Protein AF-A0A819UYT9-F1 (afdb_monomer)

Mean predicted aligned error: 10.1 Å

Structure (mmCIF, N/CA/C/O backbone):
data_AF-A0A819UYT9-F1
#
_entry.id   AF-A0A819UYT9-F1
#
loop_
_atom_site.group_PDB
_atom_site.id
_atom_site.type_symbol
_atom_site.label_atom_id
_atom_site.label_alt_id
_atom_site.label_comp_id
_atom_site.label_asym_id
_atom_site.label_entity_id
_atom_site.label_seq_id
_atom_site.pdbx_PDB_ins_code
_atom_site.Cartn_x
_atom_site.Cartn_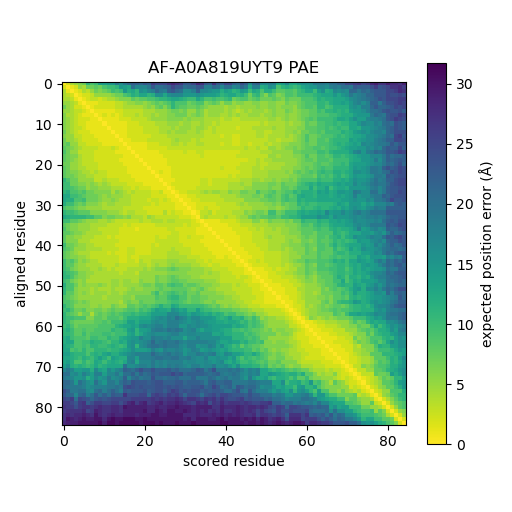y
_atom_site.Cartn_z
_atom_site.occupancy
_atom_site.B_iso_or_equiv
_atom_site.auth_seq_id
_atom_site.auth_comp_id
_atom_site.auth_asym_id
_atom_site.auth_atom_id
_atom_site.pdbx_PDB_model_num
ATOM 1 N N . MET A 1 1 ? -22.618 10.625 5.899 1.00 55.25 1 MET A N 1
ATOM 2 C CA . MET A 1 1 ? -21.838 9.395 5.614 1.00 55.25 1 MET A CA 1
ATOM 3 C C . MET A 1 1 ? -20.841 9.560 4.462 1.00 55.25 1 MET A C 1
ATOM 5 O O . MET A 1 1 ? -19.712 9.126 4.626 1.00 55.25 1 MET A O 1
ATOM 9 N N . PHE A 1 2 ? -21.177 10.232 3.350 1.00 58.91 2 PHE A N 1
ATOM 10 C CA . PHE A 1 2 ? -20.283 10.359 2.179 1.00 58.91 2 PHE A CA 1
ATOM 11 C C . PHE A 1 2 ? -18.912 11.015 2.466 1.00 58.91 2 PHE A C 1
ATOM 13 O O . PHE A 1 2 ? -17.881 10.500 2.043 1.00 58.91 2 PHE A O 1
ATOM 20 N N . LEU A 1 3 ? -18.859 12.075 3.289 1.00 65.44 3 LEU A N 1
ATOM 21 C CA . LEU A 1 3 ? -17.598 12.749 3.660 1.00 65.44 3 LEU A CA 1
ATOM 22 C C . LEU A 1 3 ? -16.577 11.847 4.386 1.00 65.44 3 LEU A C 1
ATOM 24 O O . LEU A 1 3 ? -15.390 12.168 4.449 1.00 65.44 3 LEU A O 1
ATOM 28 N N . GLN A 1 4 ? -17.016 10.721 4.959 1.00 66.81 4 GLN A N 1
ATOM 29 C CA . GLN A 1 4 ? -16.117 9.807 5.663 1.00 66.81 4 GLN A CA 1
ATOM 30 C C . GLN A 1 4 ? -15.295 8.933 4.706 1.00 66.81 4 GLN A C 1
ATOM 32 O O . GLN A 1 4 ? -14.195 8.539 5.090 1.00 66.81 4 GLN A O 1
ATOM 37 N N . LEU A 1 5 ? -15.790 8.701 3.482 1.00 73.69 5 LEU A N 1
ATOM 38 C CA . LEU A 1 5 ? -15.148 7.901 2.430 1.00 73.69 5 LEU A CA 1
ATOM 39 C C . LEU A 1 5 ? -14.125 8.695 1.609 1.00 73.69 5 LEU A C 1
ATOM 41 O O . LEU A 1 5 ? -13.179 8.114 1.087 1.00 73.69 5 LEU A O 1
ATOM 45 N N . VAL A 1 6 ? -14.265 10.022 1.551 1.00 79.00 6 VAL A N 1
ATOM 46 C CA . VAL A 1 6 ? -13.385 10.923 0.785 1.00 79.00 6 VAL A CA 1
ATOM 47 C C . VAL A 1 6 ? -11.881 10.668 1.013 1.00 79.00 6 VAL A C 1
ATOM 49 O O . VAL A 1 6 ? -11.157 10.487 0.040 1.00 79.00 6 VAL A O 1
ATOM 52 N N . PRO A 1 7 ? -11.367 10.566 2.249 1.00 76.69 7 PRO A N 1
ATOM 53 C CA . PRO A 1 7 ? -9.942 10.347 2.479 1.00 76.69 7 PRO A CA 1
ATOM 54 C C . PRO A 1 7 ? -9.516 8.897 2.300 1.00 76.69 7 PRO A C 1
ATOM 56 O O . PRO A 1 7 ? -8.345 8.661 2.050 1.00 76.69 7 PRO A O 1
ATOM 59 N N . ILE A 1 8 ? -10.437 7.933 2.386 1.00 80.19 8 ILE A N 1
ATOM 60 C CA . ILE A 1 8 ? -10.146 6.557 1.965 1.00 80.19 8 ILE A CA 1
ATOM 61 C C . ILE A 1 8 ? -9.878 6.562 0.455 1.00 80.19 8 ILE A C 1
ATOM 63 O O . ILE A 1 8 ? -8.911 5.953 0.010 1.00 80.19 8 ILE A O 1
ATOM 67 N N . GLY A 1 9 ? -10.661 7.334 -0.308 1.00 83.19 9 GLY A N 1
ATOM 68 C CA . GLY A 1 9 ? -10.410 7.595 -1.726 1.00 83.19 9 GLY A CA 1
ATOM 69 C C . GLY A 1 9 ? -9.069 8.289 -1.984 1.00 83.19 9 GLY A C 1
ATOM 70 O O . GLY A 1 9 ? -8.308 7.830 -2.831 1.00 83.19 9 GLY A O 1
ATOM 71 N N . PHE A 1 10 ? -8.728 9.340 -1.227 1.00 85.19 10 PHE A N 1
ATOM 72 C CA . PHE A 1 10 ? -7.424 10.010 -1.364 1.00 85.19 10 PHE A CA 1
ATOM 73 C C . PHE A 1 10 ? -6.246 9.098 -1.021 1.00 85.19 10 PHE A C 1
ATOM 75 O O . PHE A 1 10 ? -5.251 9.111 -1.736 1.00 85.19 10 PHE A O 1
ATOM 82 N N . ILE A 1 11 ? -6.356 8.293 0.037 1.00 84.81 11 ILE A N 1
ATOM 83 C CA . ILE A 1 11 ? -5.339 7.303 0.405 1.00 84.81 11 ILE A CA 1
ATOM 84 C C . ILE A 1 11 ? -5.201 6.282 -0.727 1.00 84.81 11 ILE A C 1
ATOM 86 O O . ILE A 1 11 ? -4.101 6.059 -1.221 1.00 84.81 11 ILE A O 1
ATOM 90 N N . PHE A 1 12 ? -6.310 5.722 -1.212 1.00 85.94 12 PHE A N 1
ATOM 91 C CA . PHE A 1 12 ? -6.287 4.779 -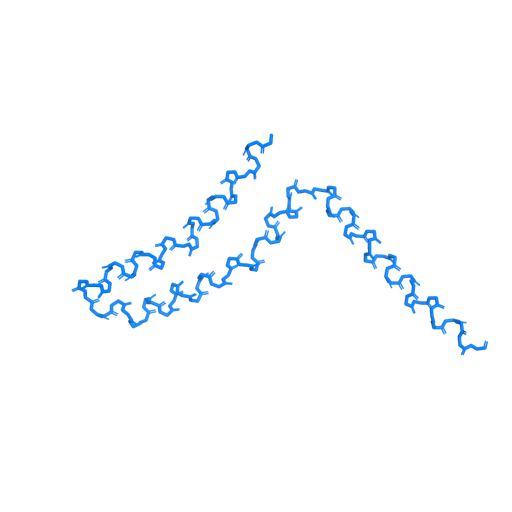2.327 1.00 85.94 12 PHE A CA 1
ATOM 92 C C . PHE A 1 12 ? -5.586 5.365 -3.562 1.00 85.94 12 PHE A C 1
ATOM 94 O O . PHE A 1 12 ? -4.689 4.732 -4.118 1.00 85.94 12 PHE A O 1
ATOM 101 N N . LEU A 1 13 ? -5.927 6.595 -3.950 1.00 88.38 13 LEU A N 1
ATOM 102 C CA . LEU A 1 13 ? -5.277 7.292 -5.060 1.00 88.38 13 LEU A CA 1
ATOM 103 C C . LEU A 1 13 ? -3.786 7.529 -4.798 1.00 88.38 13 L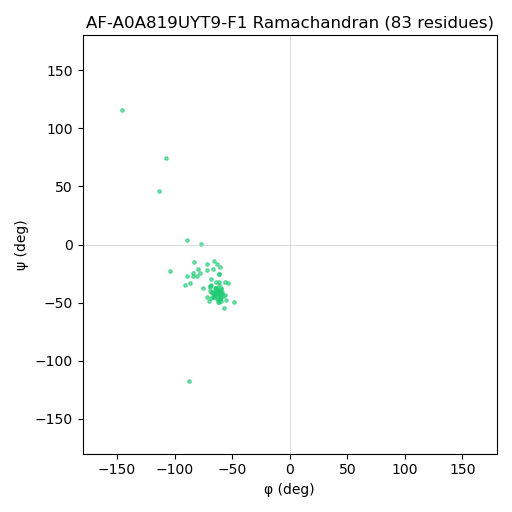EU A C 1
ATOM 105 O O . LEU A 1 13 ? -2.970 7.221 -5.661 1.00 88.38 13 LEU A O 1
ATOM 109 N N . ALA A 1 14 ? -3.418 8.012 -3.611 1.00 88.62 14 ALA A N 1
ATOM 110 C CA . ALA A 1 14 ? -2.033 8.320 -3.261 1.00 88.62 14 ALA A CA 1
ATOM 111 C C . ALA A 1 14 ? -1.113 7.094 -3.353 1.00 88.62 14 ALA A C 1
ATOM 113 O O . ALA A 1 14 ? 0.013 7.219 -3.824 1.00 88.62 14 ALA A O 1
ATOM 114 N N . PHE A 1 15 ? -1.594 5.912 -2.954 1.00 89.56 15 PHE A N 1
ATOM 115 C CA . PHE A 1 15 ? -0.802 4.678 -2.984 1.00 89.56 15 PHE A CA 1
ATOM 116 C C . PHE A 1 15 ? -0.792 3.972 -4.347 1.00 89.56 15 PHE A C 1
ATOM 118 O O . PHE A 1 15 ? 0.180 3.291 -4.661 1.00 89.56 15 PHE A O 1
ATOM 125 N N . ASN A 1 16 ? -1.829 4.138 -5.176 1.00 89.81 16 ASN A N 1
ATOM 126 C CA . ASN A 1 16 ? -1.907 3.485 -6.492 1.00 89.81 16 ASN A CA 1
ATOM 127 C C . ASN A 1 16 ? -1.314 4.333 -7.628 1.00 89.81 16 ASN A C 1
ATOM 129 O O . ASN A 1 16 ? -0.711 3.782 -8.549 1.00 89.81 16 ASN A O 1
ATOM 133 N N . MET A 1 17 ? -1.449 5.662 -7.571 1.00 92.12 17 MET A N 1
ATOM 134 C CA . MET A 1 17 ? -0.994 6.561 -8.641 1.00 92.12 17 MET A CA 1
ATOM 135 C C . MET A 1 17 ? 0.493 6.412 -8.997 1.00 92.12 17 MET A C 1
ATOM 137 O O . MET A 1 17 ? 0.790 6.339 -10.188 1.00 92.12 17 MET A O 1
ATOM 141 N N . PRO A 1 18 ? 1.436 6.301 -8.039 1.00 92.69 18 PRO A N 1
ATOM 142 C CA . PRO A 1 18 ? 2.852 6.155 -8.370 1.00 92.69 18 PRO A CA 1
ATOM 143 C C . PRO A 1 18 ? 3.144 4.908 -9.212 1.00 92.69 18 PRO A C 1
ATOM 145 O O . PRO A 1 18 ? 3.897 4.984 -10.178 1.00 92.69 18 PRO A O 1
ATOM 148 N N . LEU A 1 19 ? 2.510 3.777 -8.885 1.00 92.69 19 LEU A N 1
ATOM 149 C CA . LEU A 1 19 ? 2.691 2.521 -9.612 1.00 92.69 19 LEU A CA 1
ATOM 150 C C . LEU A 1 19 ? 2.113 2.603 -11.031 1.00 92.69 19 LEU A C 1
ATOM 152 O O . LEU A 1 19 ? 2.747 2.144 -11.978 1.00 92.69 19 LEU A O 1
ATOM 156 N N . ILE A 1 20 ? 0.946 3.237 -11.191 1.00 93.00 20 ILE A N 1
ATOM 157 C CA . ILE A 1 20 ? 0.320 3.460 -12.504 1.00 93.00 20 ILE A CA 1
ATOM 158 C C . ILE A 1 20 ? 1.216 4.348 -13.377 1.00 93.00 20 ILE A C 1
ATOM 160 O O . ILE A 1 20 ? 1.469 4.013 -14.533 1.00 93.00 20 ILE A O 1
ATOM 164 N N . ILE A 1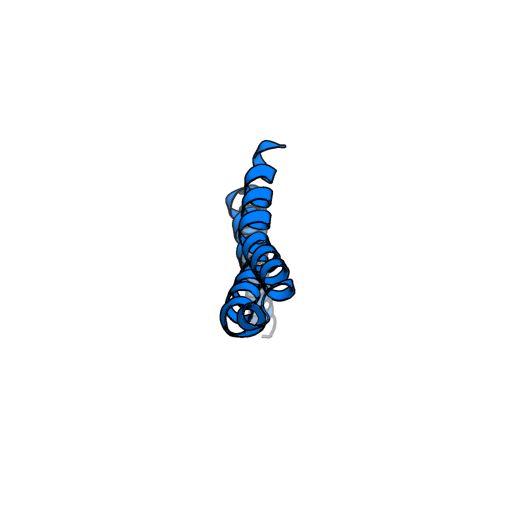 21 ? 1.731 5.451 -12.824 1.00 93.69 21 ILE A N 1
ATOM 165 C CA . ILE A 1 21 ? 2.610 6.385 -13.542 1.00 93.69 21 ILE A CA 1
ATOM 166 C C . ILE A 1 21 ? 3.893 5.679 -13.985 1.00 93.69 21 ILE A C 1
ATOM 168 O O . ILE A 1 21 ? 4.259 5.752 -15.156 1.00 93.69 21 ILE A O 1
ATOM 172 N N . VAL A 1 22 ? 4.556 4.958 -13.076 1.00 93.88 22 VAL A N 1
ATOM 173 C CA . VAL A 1 22 ? 5.780 4.214 -13.404 1.00 93.88 22 VAL A CA 1
ATOM 174 C C . VAL A 1 22 ? 5.503 3.105 -14.416 1.00 93.88 22 VAL A C 1
ATOM 176 O O . VAL A 1 22 ? 6.301 2.913 -15.327 1.00 93.88 22 VAL A O 1
ATOM 179 N N . GLY A 1 23 ? 4.360 2.421 -14.319 1.00 93.00 23 GLY A N 1
ATOM 180 C CA . GLY A 1 23 ? 3.937 1.428 -15.303 1.00 93.00 23 GLY A CA 1
ATOM 181 C C . GLY A 1 23 ? 3.778 2.022 -16.704 1.00 93.00 23 GLY A C 1
ATOM 182 O O . GLY A 1 23 ? 4.293 1.450 -17.660 1.00 93.00 23 GLY A O 1
ATOM 183 N N . MET A 1 24 ? 3.138 3.190 -16.819 1.00 95.25 24 MET A N 1
ATOM 184 C CA . MET A 1 24 ? 2.959 3.899 -18.094 1.00 95.25 24 MET A CA 1
ATOM 185 C C . MET A 1 24 ? 4.286 4.412 -18.667 1.00 95.25 24 MET A C 1
ATOM 187 O O . MET A 1 24 ? 4.527 4.291 -19.866 1.00 95.25 24 MET A O 1
ATOM 191 N N . LEU A 1 25 ? 5.175 4.939 -17.820 1.00 93.56 25 LEU A N 1
ATOM 192 C CA . LEU A 1 25 ? 6.522 5.355 -18.227 1.00 93.56 25 LEU A CA 1
ATOM 193 C C . LEU A 1 25 ? 7.410 4.160 -18.607 1.00 93.56 25 LEU A C 1
ATOM 195 O O . LEU A 1 25 ? 8.271 4.287 -19.469 1.00 93.56 25 LEU A O 1
ATOM 199 N N . GLY A 1 26 ? 7.177 2.990 -18.012 1.00 92.69 26 GLY A N 1
ATOM 200 C CA . GLY A 1 26 ? 7.847 1.739 -18.366 1.00 92.69 26 GLY A CA 1
ATOM 201 C C . GLY A 1 26 ? 7.547 1.271 -19.790 1.00 92.69 26 GLY A C 1
ATOM 202 O O . GLY A 1 26 ? 8.426 0.708 -20.441 1.00 92.69 26 GLY A O 1
ATOM 203 N N . ILE A 1 27 ? 6.344 1.562 -20.302 1.00 93.62 27 ILE A N 1
ATOM 204 C CA . ILE A 1 27 ? 5.957 1.252 -21.689 1.00 93.62 27 ILE A CA 1
ATOM 205 C C . ILE A 1 27 ? 6.806 2.060 -22.679 1.00 93.62 27 ILE A C 1
ATOM 207 O O . ILE A 1 27 ? 7.178 1.545 -23.731 1.00 93.62 27 ILE A O 1
ATOM 211 N N . THR A 1 28 ? 7.125 3.317 -22.353 1.00 94.38 28 THR A N 1
ATOM 212 C CA . THR A 1 28 ? 7.932 4.187 -23.222 1.00 94.38 28 THR A CA 1
ATOM 213 C C . THR A 1 28 ? 9.432 4.015 -23.001 1.00 94.38 28 THR A C 1
ATOM 215 O O . THR A 1 28 ? 10.205 4.141 -23.949 1.00 94.38 28 THR A O 1
ATOM 218 N N . ASN A 1 29 ? 9.863 3.718 -21.772 1.00 92.62 29 ASN A N 1
ATOM 219 C CA . ASN A 1 29 ? 11.261 3.497 -21.425 1.00 92.62 29 ASN A CA 1
ATOM 220 C C . ASN A 1 29 ? 11.401 2.431 -20.325 1.00 92.62 29 ASN A C 1
ATOM 222 O O . ASN A 1 29 ? 11.032 2.641 -19.168 1.00 92.62 29 ASN A O 1
ATOM 226 N N . SER A 1 30 ? 12.033 1.307 -20.667 1.00 92.38 30 SER A N 1
ATOM 227 C CA . SER A 1 30 ? 12.204 0.156 -19.772 1.00 92.38 30 SER A CA 1
ATOM 228 C C . SER A 1 30 ? 13.034 0.444 -18.516 1.00 92.38 30 SER A C 1
ATOM 230 O O . SER A 1 30 ? 12.925 -0.298 -17.539 1.00 92.38 30 SER A O 1
ATOM 232 N N . TRP A 1 31 ? 13.807 1.537 -18.476 1.00 92.75 31 TRP A N 1
ATOM 233 C CA . TRP A 1 31 ? 14.527 1.973 -17.274 1.00 92.75 31 TRP A CA 1
ATOM 234 C C . TRP A 1 31 ? 13.594 2.170 -16.071 1.00 92.75 31 TRP A C 1
ATOM 236 O O . TRP A 1 31 ? 13.977 1.875 -14.937 1.00 92.75 31 TRP A O 1
ATOM 246 N N . TYR A 1 32 ? 12.342 2.577 -16.299 1.00 90.94 32 TYR A N 1
ATOM 247 C CA . TYR A 1 32 ? 11.360 2.748 -15.227 1.00 90.94 32 TYR A CA 1
ATOM 248 C C . TYR A 1 32 ? 10.952 1.427 -14.551 1.00 90.94 32 TYR A C 1
ATOM 250 O O . TYR A 1 32 ? 10.563 1.458 -13.383 1.00 90.94 32 TYR A O 1
ATOM 258 N N . TYR A 1 33 ? 11.134 0.268 -15.199 1.00 92.00 33 TYR A N 1
ATOM 259 C CA . TYR A 1 33 ? 10.906 -1.053 -14.590 1.00 92.00 33 TYR A CA 1
ATOM 260 C 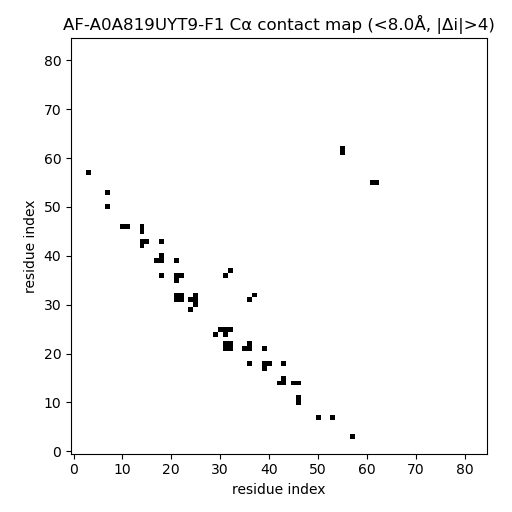C . TYR A 1 33 ? 12.020 -1.517 -13.641 1.00 92.00 33 TYR A C 1
ATOM 262 O O . TYR A 1 33 ? 11.927 -2.598 -13.064 1.00 92.00 33 TYR A O 1
ATOM 270 N N . THR A 1 34 ? 13.063 -0.708 -13.449 1.00 92.25 34 THR A N 1
ATOM 271 C CA . THR A 1 34 ? 14.143 -1.010 -12.505 1.00 92.25 34 THR A CA 1
ATOM 272 C C . THR A 1 34 ? 13.799 -0.485 -11.101 1.00 92.25 34 THR A C 1
ATOM 274 O O . THR A 1 34 ? 12.813 -0.878 -10.472 1.00 92.25 34 THR A O 1
ATOM 277 N N . THR A 1 35 ? 14.595 0.450 -10.603 1.00 90.06 35 THR A N 1
ATOM 278 C CA . THR A 1 35 ? 14.536 1.016 -9.263 1.00 90.06 35 THR A CA 1
ATOM 279 C C . THR A 1 35 ? 13.198 1.709 -8.976 1.00 90.06 35 THR A C 1
ATOM 281 O O . THR A 1 35 ? 12.630 1.528 -7.899 1.00 90.06 35 THR A O 1
ATOM 284 N N . PHE A 1 36 ? 12.643 2.455 -9.938 1.00 91.25 36 PHE A N 1
ATOM 285 C CA . PHE A 1 36 ?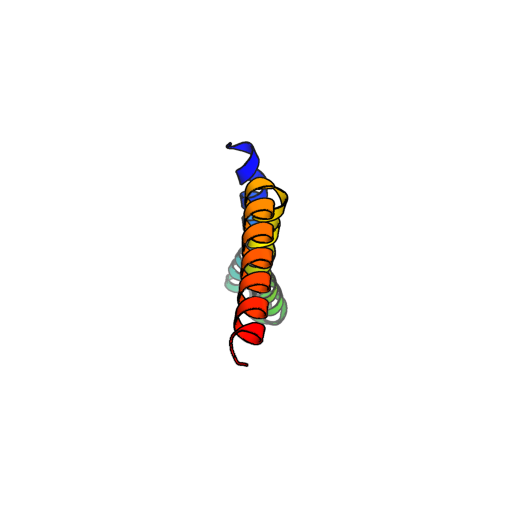 11.377 3.180 -9.749 1.00 91.25 36 PHE A CA 1
ATOM 286 C C . PHE A 1 36 ? 10.187 2.243 -9.556 1.00 91.25 36 PHE A C 1
ATOM 288 O O . PHE A 1 36 ? 9.365 2.465 -8.662 1.00 91.25 36 PHE A O 1
ATOM 295 N N . TYR A 1 37 ? 10.107 1.174 -10.348 1.00 92.56 37 TYR A N 1
ATOM 296 C CA . TYR A 1 37 ? 9.067 0.163 -10.190 1.00 92.56 37 TYR A CA 1
ATOM 297 C C . TYR A 1 37 ? 9.189 -0.548 -8.843 1.00 92.56 37 TYR A C 1
ATOM 299 O O . TYR A 1 37 ? 8.200 -0.673 -8.129 1.00 92.56 37 TYR A O 1
ATOM 307 N N . SER A 1 38 ? 10.403 -0.913 -8.423 1.00 92.50 38 SER A N 1
ATOM 308 C CA . SER A 1 38 ? 10.613 -1.538 -7.111 1.00 92.50 38 SER A CA 1
ATOM 309 C C . SER A 1 38 ? 10.164 -0.642 -5.946 1.00 92.50 38 SER A C 1
ATOM 311 O O . SER A 1 38 ? 9.519 -1.129 -5.011 1.00 92.50 38 SER A O 1
ATOM 313 N N . TYR A 1 39 ? 10.462 0.662 -5.993 1.00 92.38 39 TYR A N 1
ATOM 314 C CA . TYR A 1 39 ? 10.040 1.605 -4.952 1.00 92.38 39 TYR A CA 1
ATOM 315 C C . TYR A 1 39 ? 8.527 1.819 -4.938 1.00 92.38 39 TYR A C 1
ATOM 317 O O . TYR A 1 39 ? 7.912 1.762 -3.874 1.00 92.38 39 TYR A O 1
ATOM 325 N N . THR A 1 40 ? 7.914 2.031 -6.101 1.00 92.81 40 THR A N 1
ATOM 326 C CA . THR A 1 40 ? 6.462 2.255 -6.194 1.00 92.81 40 THR A CA 1
ATOM 327 C C . THR A 1 40 ? 5.656 1.003 -5.858 1.00 92.81 40 THR A C 1
ATOM 329 O O . THR A 1 40 ? 4.631 1.105 -5.187 1.00 92.81 40 THR A O 1
ATOM 332 N N . ASN A 1 41 ? 6.158 -0.180 -6.214 1.00 91.62 41 ASN A N 1
ATOM 333 C CA . ASN A 1 41 ? 5.578 -1.460 -5.818 1.00 91.62 41 ASN A CA 1
ATOM 334 C C . ASN A 1 41 ? 5.674 -1.674 -4.298 1.00 91.62 41 ASN A C 1
ATOM 336 O O . ASN A 1 41 ? 4.684 -2.010 -3.656 1.00 91.62 41 ASN A O 1
ATOM 340 N N . SER A 1 42 ? 6.833 -1.392 -3.692 1.00 91.31 42 SER A N 1
ATOM 341 C CA . SER A 1 42 ? 6.997 -1.442 -2.228 1.00 91.31 42 SER A CA 1
ATOM 342 C C . SER A 1 42 ? 6.074 -0.455 -1.510 1.00 91.31 42 SER A C 1
ATOM 344 O O . SER A 1 42 ? 5.466 -0.793 -0.497 1.00 91.31 42 SER A O 1
ATOM 346 N N . PHE A 1 43 ? 5.925 0.754 -2.055 1.00 90.00 43 PHE A N 1
ATOM 347 C CA . PHE A 1 43 ? 5.032 1.774 -1.515 1.00 90.00 43 PHE A CA 1
ATOM 348 C C . PHE A 1 43 ? 3.563 1.337 -1.558 1.00 90.00 43 PHE A C 1
ATOM 350 O O . PHE A 1 43 ? 2.830 1.562 -0.596 1.00 90.00 43 PHE A O 1
ATOM 357 N N . TRP A 1 44 ? 3.140 0.657 -2.625 1.00 90.00 44 TRP A N 1
ATOM 358 C CA . TRP A 1 44 ? 1.777 0.143 -2.760 1.00 90.00 44 TRP A CA 1
ATOM 359 C C . TRP A 1 44 ? 1.400 -0.842 -1.638 1.00 90.00 44 TRP A C 1
ATOM 361 O O . TRP A 1 44 ? 0.293 -0.768 -1.099 1.00 90.00 44 TRP A O 1
ATOM 371 N N . TYR A 1 45 ? 2.337 -1.684 -1.185 1.00 88.25 45 TYR A N 1
ATOM 372 C CA . TYR A 1 45 ? 2.112 -2.611 -0.065 1.00 88.25 45 TYR A CA 1
ATOM 373 C C . TYR A 1 45 ? 1.883 -1.928 1.293 1.00 88.25 45 TYR A C 1
ATOM 375 O O . TYR A 1 45 ? 1.371 -2.563 2.217 1.00 88.25 45 TYR A O 1
ATOM 383 N N . CYS A 1 46 ? 2.184 -0.635 1.437 1.00 86.75 46 CYS A N 1
ATOM 384 C CA . CYS A 1 46 ? 1.872 0.115 2.656 1.00 86.75 46 CYS A CA 1
ATOM 385 C C . CYS A 1 46 ? 0.365 0.399 2.808 1.00 86.75 46 CYS A C 1
ATOM 387 O O . CYS A 1 46 ? -0.112 0.618 3.924 1.00 86.75 46 CYS A O 1
ATOM 389 N N . LEU A 1 47 ? -0.402 0.370 1.712 1.00 86.38 47 LEU A N 1
ATOM 390 C CA . LEU A 1 47 ? -1.840 0.641 1.702 1.00 86.38 47 LEU A CA 1
ATOM 391 C C . LEU A 1 47 ? -2.647 -0.274 2.647 1.00 86.38 47 LEU A C 1
ATOM 393 O O . LEU A 1 47 ? -3.351 0.263 3.508 1.00 86.38 47 LEU A O 1
ATOM 397 N N . PRO A 1 48 ? -2.561 -1.619 2.561 1.00 83.88 48 PRO A N 1
ATOM 398 C CA . PRO A 1 48 ? -3.295 -2.509 3.463 1.00 83.88 48 PRO A CA 1
ATOM 399 C C . PRO A 1 48 ? -2.899 -2.331 4.931 1.00 83.88 48 PRO A C 1
ATOM 401 O O . PRO A 1 48 ? -3.717 -2.588 5.811 1.00 83.88 48 PRO A O 1
ATOM 404 N N . LEU A 1 49 ? -1.683 -1.851 5.210 1.00 84.31 49 LEU A N 1
ATOM 405 C CA . LEU A 1 49 ? -1.239 -1.574 6.573 1.00 84.31 49 LEU A CA 1
ATOM 406 C C . LEU A 1 49 ? -1.877 -0.294 7.132 1.00 84.31 49 LEU A C 1
ATOM 408 O O . LEU A 1 49 ? -2.239 -0.254 8.303 1.00 84.31 49 LEU A O 1
ATOM 412 N N . LEU A 1 50 ? -2.056 0.736 6.300 1.00 80.06 50 LEU A N 1
ATOM 413 C CA . LEU A 1 50 ? -2.648 2.028 6.676 1.00 80.06 50 LEU A CA 1
ATOM 414 C C . LEU A 1 50 ? -4.182 2.017 6.720 1.00 80.06 50 LEU A C 1
ATOM 416 O O . LEU A 1 50 ? -4.789 2.786 7.473 1.00 80.06 50 LEU A O 1
ATOM 420 N N . MET A 1 51 ? -4.821 1.143 5.945 1.00 81.00 51 MET A N 1
ATOM 421 C CA . MET A 1 51 ? -6.278 1.082 5.801 1.00 81.00 51 MET A CA 1
ATOM 422 C C . MET A 1 51 ? -7.025 0.864 7.137 1.00 81.00 51 MET A C 1
ATOM 424 O O . MET A 1 51 ? -7.968 1.613 7.414 1.00 81.00 51 MET A O 1
ATOM 428 N N . PRO A 1 52 ? -6.595 -0.050 8.033 1.00 78.81 52 PRO A N 1
ATOM 429 C CA . PRO A 1 52 ? -7.207 -0.224 9.348 1.00 78.81 52 PRO A CA 1
ATOM 430 C C . PRO A 1 52 ? -7.109 1.029 10.222 1.00 78.81 52 PRO A C 1
ATOM 432 O O . PRO A 1 52 ? -8.077 1.375 10.894 1.00 78.81 52 PRO A O 1
ATOM 435 N N . PHE A 1 53 ? -5.983 1.750 10.190 1.00 79.56 53 PHE A N 1
ATOM 436 C CA . PHE A 1 53 ? -5.804 2.984 10.965 1.00 79.56 53 PHE A CA 1
ATOM 437 C C . PHE A 1 53 ? -6.680 4.121 10.433 1.00 79.56 53 PHE A C 1
ATOM 439 O O . PHE A 1 53 ? -7.298 4.850 11.215 1.00 79.56 53 PHE A O 1
ATOM 446 N N . ALA A 1 54 ? -6.807 4.237 9.110 1.00 75.88 54 ALA A N 1
ATOM 447 C CA . ALA A 1 54 ? -7.710 5.197 8.482 1.00 75.88 54 ALA A CA 1
ATOM 448 C C . ALA A 1 54 ? -9.176 4.942 8.885 1.00 75.88 54 ALA A C 1
ATOM 450 O O . ALA A 1 54 ? -9.902 5.886 9.203 1.00 75.88 54 ALA A O 1
ATOM 451 N N . ILE A 1 55 ? -9.593 3.674 8.958 1.00 77.00 55 ILE A N 1
ATOM 452 C CA . ILE A 1 55 ? -10.940 3.280 9.399 1.00 77.00 55 ILE A CA 1
ATOM 453 C C . ILE A 1 55 ? -11.120 3.525 10.907 1.00 77.00 55 ILE A C 1
ATOM 455 O O . ILE A 1 55 ? -12.095 4.159 11.324 1.00 77.00 55 ILE A O 1
ATOM 459 N N . LEU A 1 56 ? -10.168 3.079 11.731 1.00 74.56 56 LEU A N 1
ATOM 460 C CA . LEU A 1 56 ? -10.220 3.188 13.194 1.00 74.56 56 LEU A CA 1
ATOM 461 C C . LEU A 1 56 ? -10.209 4.636 13.683 1.00 74.56 56 LEU A C 1
ATOM 463 O O . LEU A 1 56 ? -10.931 4.963 14.625 1.00 74.56 56 LEU A O 1
ATOM 467 N N . SER A 1 57 ? -9.448 5.515 13.027 1.00 73.31 57 SER A N 1
ATOM 468 C CA . SER A 1 57 ? -9.404 6.943 13.371 1.00 73.31 57 SER A CA 1
ATOM 469 C C . SER A 1 57 ? -10.765 7.638 13.219 1.00 73.31 57 SER A C 1
ATOM 471 O O . SER A 1 57 ? -11.040 8.623 13.905 1.00 73.31 57 SER A O 1
ATOM 473 N N . ARG A 1 58 ? -11.647 7.111 12.358 1.00 69.81 58 ARG A N 1
ATOM 474 C CA . ARG A 1 58 ? -12.954 7.707 12.035 1.00 69.81 58 ARG A CA 1
ATOM 475 C C . ARG A 1 58 ? -14.128 7.001 12.691 1.00 69.81 58 ARG A C 1
ATOM 477 O O . ARG A 1 58 ? -15.174 7.616 12.886 1.00 69.81 58 ARG A O 1
ATOM 484 N N . GLN A 1 59 ? -13.956 5.739 13.066 1.00 74.94 59 GLN A N 1
ATOM 485 C CA . GLN A 1 59 ? -14.985 4.938 13.715 1.00 74.94 59 GLN A CA 1
ATOM 486 C C . GLN A 1 59 ? -14.653 4.732 15.196 1.00 74.94 59 GLN A C 1
ATOM 488 O O . GLN A 1 59 ? -14.279 3.643 15.629 1.00 74.94 59 GLN A O 1
ATOM 493 N N . LYS A 1 60 ? -14.833 5.792 16.000 1.00 72.62 60 LYS A N 1
ATOM 494 C CA . LYS A 1 60 ? -14.625 5.751 17.463 1.00 72.62 60 LYS A CA 1
ATOM 495 C C . LYS A 1 60 ? -15.429 4.632 18.139 1.00 72.62 60 LYS A C 1
ATOM 497 O O . LYS A 1 60 ? -14.954 4.033 19.098 1.00 72.62 60 LYS A O 1
ATOM 502 N N . GLU A 1 61 ? -16.613 4.319 17.614 1.00 73.50 61 GLU A N 1
ATOM 503 C CA . GLU A 1 61 ? -17.445 3.212 18.098 1.00 73.50 61 GLU A CA 1
ATOM 504 C C . GLU A 1 61 ? -16.843 1.833 17.784 1.00 73.50 61 GLU A C 1
ATOM 506 O O . GLU A 1 61 ? -16.878 0.943 18.633 1.00 73.50 61 GLU A O 1
ATOM 511 N N . ILE A 1 62 ? -16.196 1.660 16.625 1.00 73.81 62 ILE A N 1
ATOM 512 C CA . ILE A 1 62 ? -15.426 0.443 16.320 1.00 73.81 62 ILE A CA 1
ATOM 513 C C . ILE A 1 62 ? -14.221 0.331 17.256 1.00 73.81 62 ILE A C 1
ATOM 515 O O . ILE A 1 62 ? -13.975 -0.744 17.796 1.00 73.81 62 ILE A O 1
ATOM 519 N N . LEU A 1 63 ? -13.506 1.432 17.510 1.00 76.81 63 LEU A N 1
ATOM 520 C CA . LEU A 1 63 ? -12.369 1.445 18.435 1.00 76.81 63 LEU A CA 1
ATOM 521 C C . LEU A 1 63 ? -12.789 1.039 19.860 1.00 76.81 63 LEU A C 1
ATOM 523 O O . LEU A 1 63 ? -12.106 0.235 20.498 1.00 76.81 63 LEU A O 1
ATOM 527 N N . LYS A 1 64 ? -13.928 1.552 20.350 1.00 78.44 64 LYS A N 1
ATOM 528 C CA . LYS A 1 64 ? -14.509 1.145 21.642 1.00 78.44 64 LYS A CA 1
ATOM 529 C C . LYS A 1 64 ? -14.830 -0.350 21.660 1.00 78.44 64 LYS A C 1
ATOM 531 O O . LYS A 1 64 ? -14.421 -1.037 22.594 1.00 78.44 64 LYS A O 1
ATOM 536 N N . ARG A 1 65 ? -15.503 -0.866 20.624 1.00 79.25 65 ARG A N 1
ATOM 537 C CA . ARG A 1 65 ? -15.842 -2.296 20.507 1.00 79.25 65 ARG A CA 1
ATOM 538 C C . ARG A 1 65 ? -14.597 -3.182 20.470 1.00 79.25 65 ARG A C 1
ATOM 540 O O . ARG A 1 65 ? -14.550 -4.172 21.190 1.00 79.25 65 ARG A O 1
ATOM 547 N N . LEU A 1 66 ? -13.568 -2.795 19.716 1.00 79.88 66 LEU A N 1
ATOM 548 C CA . LEU A 1 66 ? -12.281 -3.497 19.669 1.00 79.88 66 LEU A CA 1
ATOM 549 C C . LEU A 1 66 ? -11.594 -3.530 21.033 1.00 79.88 66 LEU A C 1
ATOM 551 O O . LEU A 1 66 ? -11.110 -4.582 21.442 1.00 79.88 66 LEU A O 1
ATOM 555 N N . ARG A 1 67 ? -11.592 -2.409 21.763 1.00 80.94 67 ARG A N 1
ATOM 556 C CA . ARG A 1 67 ? -11.019 -2.338 23.114 1.00 80.94 67 ARG A CA 1
ATOM 557 C C . ARG A 1 67 ? -11.763 -3.251 24.092 1.00 80.94 67 ARG A C 1
ATOM 559 O O . ARG A 1 67 ? -11.118 -3.949 24.869 1.00 80.94 67 ARG A O 1
ATOM 566 N N . ILE A 1 68 ? -13.096 -3.287 24.024 1.00 81.75 68 ILE A N 1
ATOM 567 C CA . ILE A 1 68 ? -13.920 -4.204 24.827 1.00 81.75 68 ILE A CA 1
ATOM 568 C C . ILE A 1 68 ? -13.569 -5.660 24.496 1.00 81.75 68 ILE A C 1
ATOM 570 O O . ILE A 1 68 ? -13.308 -6.443 25.405 1.00 81.75 68 ILE A O 1
ATOM 574 N N . LEU A 1 69 ? -13.479 -6.009 23.211 1.00 81.00 69 LEU A N 1
ATOM 575 C CA . LEU A 1 69 ? -13.152 -7.364 22.760 1.00 81.00 69 LEU A CA 1
ATOM 576 C C . LEU A 1 69 ? -11.755 -7.806 23.225 1.00 81.00 69 LEU A C 1
ATOM 578 O O . LEU A 1 69 ? -11.575 -8.938 23.670 1.00 81.00 69 LEU A O 1
ATOM 582 N N . PHE A 1 70 ? -10.776 -6.899 23.184 1.00 81.25 70 PHE A N 1
ATOM 583 C CA . PHE A 1 70 ? -9.416 -7.158 23.660 1.00 81.25 70 PHE A CA 1
ATOM 584 C C . PHE A 1 70 ? -9.367 -7.370 25.180 1.00 81.25 70 PHE A C 1
ATOM 586 O O . PHE A 1 70 ? -8.705 -8.294 25.656 1.00 81.25 70 PHE A O 1
ATOM 593 N N . ASN A 1 71 ? -10.108 -6.556 25.939 1.00 80.88 71 ASN A N 1
ATOM 594 C CA . ASN A 1 71 ? -10.203 -6.675 27.394 1.00 80.88 71 ASN A CA 1
ATOM 595 C C . ASN A 1 71 ? -10.926 -7.960 27.820 1.00 80.88 71 ASN A C 1
ATOM 597 O O . ASN A 1 71 ? -10.451 -8.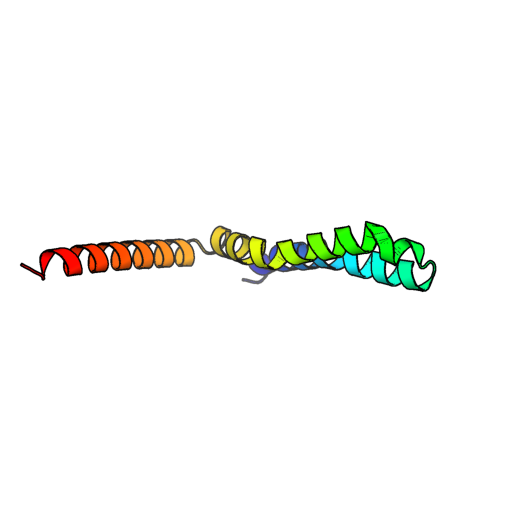642 28.724 1.00 80.88 71 ASN A O 1
ATOM 601 N N . LEU A 1 72 ? -12.011 -8.340 27.136 1.00 77.44 72 LEU A N 1
ATOM 602 C CA . LEU A 1 72 ? -12.716 -9.604 27.377 1.00 77.44 72 LEU A CA 1
ATOM 603 C C . LEU A 1 72 ? -11.834 -10.813 27.058 1.00 77.44 72 LEU A C 1
ATOM 605 O O . LEU A 1 72 ? -11.790 -11.764 27.832 1.00 77.44 72 LEU A O 1
ATOM 609 N N . ARG A 1 73 ? -11.071 -10.768 25.959 1.00 73.06 73 ARG A N 1
ATOM 610 C CA . ARG A 1 73 ? -10.132 -11.841 25.603 1.00 73.06 73 ARG A CA 1
ATOM 611 C C . ARG A 1 73 ? -9.011 -11.984 26.635 1.00 73.06 73 ARG A C 1
ATOM 613 O O . ARG A 1 73 ? -8.611 -13.103 26.945 1.00 73.06 73 ARG A O 1
ATOM 620 N N . ARG A 1 74 ? -8.526 -10.867 27.188 1.00 68.56 74 ARG A N 1
ATOM 621 C CA . ARG A 1 74 ? -7.546 -10.864 28.283 1.00 68.56 74 ARG A CA 1
ATOM 622 C C . ARG A 1 74 ? -8.146 -11.432 29.571 1.00 68.56 74 ARG A C 1
ATOM 624 O O . ARG A 1 74 ? -7.505 -12.272 30.189 1.00 68.56 74 ARG A O 1
ATOM 631 N N . ALA A 1 75 ? -9.363 -11.028 29.932 1.00 67.69 75 ALA A N 1
ATOM 632 C CA . ALA A 1 75 ? -10.066 -11.538 31.107 1.00 67.69 75 ALA A CA 1
ATOM 633 C C . ALA A 1 75 ? -10.332 -13.052 31.011 1.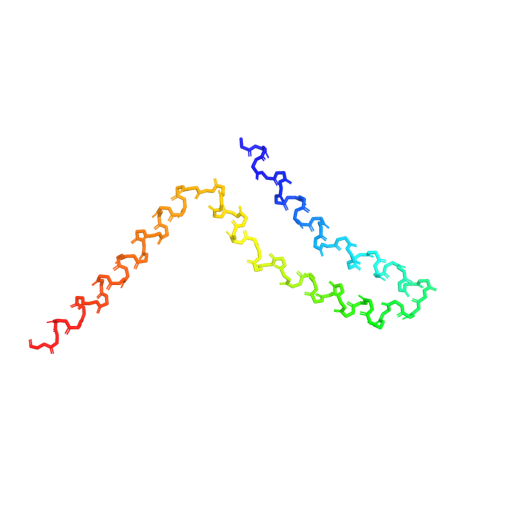00 67.69 75 ALA A C 1
ATOM 635 O O . ALA A 1 75 ? -10.006 -13.778 31.942 1.00 67.69 75 ALA A O 1
ATOM 636 N N . ASN A 1 76 ? -10.802 -13.549 29.860 1.00 68.12 76 ASN A N 1
ATOM 637 C CA . ASN A 1 76 ? -11.004 -14.987 29.633 1.00 68.12 76 ASN A CA 1
ATOM 638 C C . ASN A 1 76 ? -9.705 -15.797 29.725 1.00 68.12 76 ASN A C 1
ATOM 640 O O . ASN A 1 76 ? -9.718 -16.927 30.201 1.00 68.12 76 ASN A O 1
ATOM 644 N N . ARG A 1 77 ? -8.573 -15.230 29.287 1.00 63.53 77 ARG A N 1
ATOM 645 C CA . ARG A 1 77 ? -7.271 -15.903 29.378 1.00 63.53 77 ARG A CA 1
ATOM 646 C C . ARG A 1 77 ? -6.780 -16.020 30.823 1.00 63.53 77 ARG A C 1
ATOM 648 O O . ARG A 1 77 ? -6.166 -17.021 31.166 1.00 63.53 77 ARG A O 1
ATOM 655 N N . ILE A 1 78 ? -7.054 -15.014 31.654 1.00 60.28 78 ILE A N 1
ATOM 656 C CA . ILE A 1 78 ? -6.718 -15.030 33.086 1.00 60.28 78 ILE A CA 1
ATOM 657 C C . ILE A 1 78 ? -7.640 -16.011 33.825 1.00 60.28 78 ILE A C 1
ATOM 659 O O . ILE A 1 78 ? -7.154 -16.866 34.551 1.00 60.28 78 ILE A O 1
ATOM 663 N N . ALA A 1 79 ? -8.946 -15.984 33.541 1.00 57.44 79 ALA A N 1
ATOM 664 C CA . ALA A 1 79 ? -9.909 -16.909 34.139 1.00 57.44 79 ALA A CA 1
ATOM 665 C C . ALA A 1 79 ? -9.626 -18.388 33.801 1.00 57.44 79 ALA A C 1
ATOM 667 O O . ALA A 1 79 ? -9.862 -19.261 34.627 1.00 57.44 79 ALA A O 1
ATOM 668 N N . SER A 1 80 ? -9.074 -18.684 32.615 1.00 54.88 80 SER A N 1
ATOM 669 C CA . SER A 1 80 ? -8.663 -20.053 32.263 1.00 54.88 80 SER A CA 1
ATOM 670 C C . SER A 1 80 ? -7.413 -20.550 32.999 1.00 54.88 80 SER A C 1
ATOM 672 O O . SER A 1 80 ? -7.163 -21.748 32.991 1.00 54.88 80 SER A O 1
ATOM 674 N N . LEU A 1 81 ? -6.621 -19.650 33.595 1.00 56.06 81 LEU A N 1
ATOM 675 C CA . LEU A 1 81 ? -5.415 -19.999 34.357 1.00 56.06 81 LEU A CA 1
ATOM 676 C C . LEU A 1 81 ? -5.721 -20.251 35.843 1.00 56.06 81 LEU A C 1
ATOM 678 O O . LEU A 1 81 ? -5.029 -21.051 36.462 1.00 56.06 81 LEU A O 1
ATOM 682 N N . ASP A 1 82 ? -6.774 -19.633 36.389 1.00 54.31 82 ASP A N 1
ATOM 683 C CA . ASP A 1 82 ? -7.229 -19.861 37.773 1.00 54.31 82 ASP A CA 1
ATOM 684 C C . ASP A 1 82 ? -8.136 -21.101 37.919 1.00 54.31 82 ASP A C 1
ATOM 686 O O . ASP A 1 82 ? -8.362 -21.576 39.026 1.00 54.31 82 ASP A O 1
ATOM 690 N N . GLY A 1 83 ? -8.657 -21.646 36.813 1.00 53.41 83 GLY A N 1
ATOM 691 C CA . GLY A 1 83 ? -9.532 -22.829 36.800 1.00 53.41 83 GLY A CA 1
ATOM 692 C C . GLY A 1 83 ? -8.816 -24.184 36.703 1.00 53.41 83 GLY A C 1
ATOM 693 O O . GLY A 1 83 ? -9.484 -25.206 36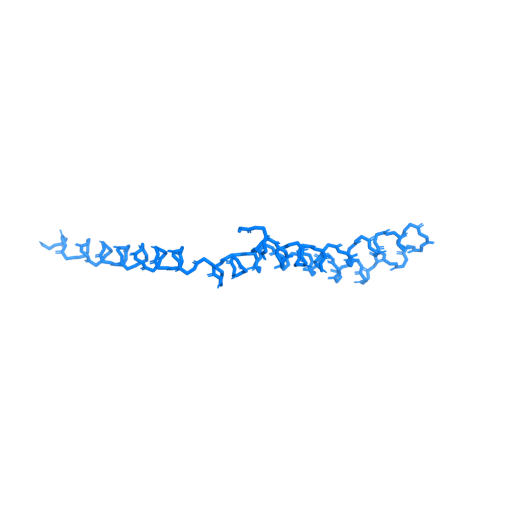.567 1.00 53.41 83 GLY A O 1
ATOM 694 N N . THR A 1 84 ? -7.480 -24.206 36.723 1.00 50.34 84 THR A N 1
ATOM 695 C CA . THR A 1 84 ? -6.654 -25.430 36.690 1.00 50.34 84 THR A CA 1
ATOM 696 C C . THR A 1 84 ? -5.887 -25.644 37.999 1.00 50.34 84 THR A C 1
ATOM 698 O O . THR A 1 84 ? -4.686 -25.916 37.968 1.00 50.34 84 THR A O 1
ATOM 701 N N . ALA A 1 85 ? -6.565 -25.495 39.139 1.00 41.94 85 ALA A N 1
ATOM 702 C CA . ALA A 1 85 ? -6.069 -25.876 40.462 1.00 41.94 85 ALA A CA 1
ATOM 703 C C . ALA A 1 85 ? -7.150 -26.643 41.230 1.00 41.94 85 ALA A C 1
ATOM 705 O O . ALA A 1 85 ? -8.322 -26.206 41.176 1.00 41.94 85 ALA A O 1
#

Foldseek 3Di:
DVVLCVVVVVLLCVLVVQLVVLVVVCVVPVVSVPPSNVVSVVSNVCSVVCVVVSVCVRPVVVVVVVVVVVVVVVVVVVVVVVVPD

Secondary structure (DSSP, 8-state):
-GGGTHHHHHHHHHHHHHHHHHHHHHHH-GGGGTHHHHHHHHHHTHHHHHHHHHHHHH-HHHHHHHHHHHHHHHHHHHHHHHT--

Radius of gyration: 21.17 Å; Cα contacts (8 Å, |Δi|>4): 32; chains: 1; bounding box: 36×39×64 Å

Solvent-accessible surface area (backbone atoms only — not comparable to full-atom values): 4751 Å² total; per-residue (Å²): 117,72,81,72,51,54,59,57,51,50,49,54,48,65,39,47,48,54,39,54,52,35,53,59,46,25,74,80,37,64,70,32,65,45,69,58,35,55,51,27,52,57,49,35,65,48,46,77,68,47,49,60,54,62,51,43,76,71,33,60,66,56,46,51,51,52,51,51,52,53,51,50,53,51,51,54,56,53,56,62,63,69,70,74,118

Sequence (85 aa):
MFLQLVPIGFIFLAFNMPLIIVGMLGITNSWYYTTFYSYTNSFWYCLPLLMPFAILSRQKEILKRLRILFNLRRANRIASLDGTA

pLDDT: mean 80.25, std 12.56, range [41.94, 95.25]

Organism: NCBI:txid433720